Protein AF-A0A958B0Z2-F1 (afdb_monomer_lite)

pLDDT: mean 95.43, std 4.13, range [62.69, 98.44]

Secondary structure (DSSP, 8-state):
-HHHHHHHHHTTS--------HHHHHHH-HHHHHHHHTGGGS------HHHHHH-TT----S-HHHHHHHHHHHHHT-GGG----HHHHHHHHHHHHHHHHH--

Foldseek 3Di:
DPLQQLLCVLVVHGDPDDDDDLVLLCVLPVVVSVCCVPPVVDDDDDDCVVVCVVPVPDDPPDDSSNVSNVVVCVCVVDVVNVDDDPVVVVSVVVSRVVCVVPPD

Structure (mmCIF, N/CA/C/O backbone):
data_AF-A0A958B0Z2-F1
#
_entry.id   AF-A0A958B0Z2-F1
#
loop_
_atom_site.group_PDB
_atom_site.id
_atom_site.type_symbol
_atom_site.label_atom_id
_atom_site.label_alt_id
_atom_site.label_comp_id
_atom_site.label_asym_id
_atom_site.label_entity_id
_atom_site.label_seq_id
_atom_site.pdbx_PDB_ins_code
_atom_site.Cartn_x
_atom_site.Cartn_y
_atom_site.Cartn_z
_atom_site.occupancy
_atom_site.B_iso_or_equiv
_atom_site.auth_seq_id
_atom_site.auth_comp_id
_atom_site.auth_asym_id
_atom_site.auth_atom_id
_atom_site.pdbx_PDB_model_num
ATOM 1 N N . ASN A 1 1 ? 6.702 -9.320 5.049 1.00 88.88 1 ASN A N 1
ATOM 2 C CA . ASN A 1 1 ? 6.119 -8.023 4.633 1.00 88.88 1 ASN A CA 1
ATOM 3 C C . ASN A 1 1 ? 4.625 -8.042 4.980 1.00 88.88 1 ASN A C 1
ATOM 5 O O . ASN A 1 1 ? 3.790 -8.311 4.124 1.00 88.88 1 ASN A O 1
ATOM 9 N N . GLN A 1 2 ? 4.286 -7.826 6.262 1.00 95.44 2 GLN A N 1
ATOM 10 C CA . GLN A 1 2 ? 3.034 -8.332 6.860 1.00 95.44 2 GLN A CA 1
ATOM 11 C C . GLN A 1 2 ? 1.740 -7.783 6.249 1.00 95.44 2 GLN A C 1
ATOM 13 O O . GLN A 1 2 ? 0.756 -8.514 6.168 1.00 95.44 2 GLN A O 1
ATOM 18 N N . ILE A 1 3 ? 1.719 -6.515 5.825 1.00 96.31 3 ILE A N 1
ATOM 19 C CA . ILE A 1 3 ? 0.528 -5.907 5.209 1.00 96.31 3 ILE A CA 1
ATOM 20 C C . ILE A 1 3 ? 0.183 -6.635 3.904 1.00 96.31 3 ILE A C 1
ATOM 22 O O . ILE A 1 3 ? -0.953 -7.065 3.731 1.00 96.31 3 ILE A O 1
ATOM 26 N N . TYR A 1 4 ? 1.171 -6.842 3.030 1.00 97.19 4 TYR A N 1
ATOM 27 C CA . TYR A 1 4 ? 0.977 -7.530 1.752 1.00 97.19 4 TYR A CA 1
ATOM 28 C C . TYR A 1 4 ? 0.620 -9.006 1.945 1.00 97.19 4 TYR A C 1
ATOM 30 O O . TYR A 1 4 ? -0.319 -9.490 1.323 1.00 97.19 4 TYR A O 1
ATOM 38 N N . GLU A 1 5 ? 1.307 -9.701 2.856 1.00 98.00 5 GLU A N 1
ATOM 39 C CA . GLU A 1 5 ? 1.018 -11.106 3.189 1.00 98.00 5 GLU A CA 1
ATOM 40 C C . GLU A 1 5 ? -0.402 -11.280 3.747 1.00 98.00 5 GLU A C 1
ATOM 42 O O . GLU A 1 5 ? -1.104 -12.219 3.383 1.00 98.00 5 GLU A O 1
ATOM 47 N N . THR A 1 6 ? -0.860 -10.350 4.590 1.00 98.31 6 THR A N 1
ATOM 48 C CA . THR A 1 6 ? -2.221 -10.376 5.145 1.00 98.31 6 THR A CA 1
ATOM 49 C C . THR A 1 6 ? -3.278 -10.152 4.063 1.00 98.31 6 THR A C 1
ATOM 51 O O . THR A 1 6 ? -4.310 -10.822 4.070 1.00 98.31 6 THR A O 1
ATOM 54 N N . THR A 1 7 ? -3.033 -9.232 3.125 1.00 98.19 7 THR A N 1
ATOM 55 C CA . THR A 1 7 ? -3.934 -8.997 1.988 1.00 98.19 7 THR A CA 1
ATOM 56 C C . THR A 1 7 ? -3.969 -10.199 1.041 1.00 98.19 7 THR A C 1
ATOM 58 O O . THR A 1 7 ? -5.051 -10.620 0.642 1.00 98.19 7 THR A O 1
ATOM 61 N N . ALA A 1 8 ? -2.819 -10.804 0.730 1.00 97.94 8 ALA A N 1
ATOM 62 C CA . ALA A 1 8 ? -2.741 -12.009 -0.099 1.00 97.94 8 ALA A CA 1
ATOM 63 C C . ALA A 1 8 ? -3.474 -13.195 0.547 1.00 97.94 8 ALA A C 1
ATOM 65 O O . ALA A 1 8 ? -4.282 -13.855 -0.104 1.00 97.94 8 ALA A O 1
ATOM 66 N N . ALA A 1 9 ? -3.303 -13.390 1.85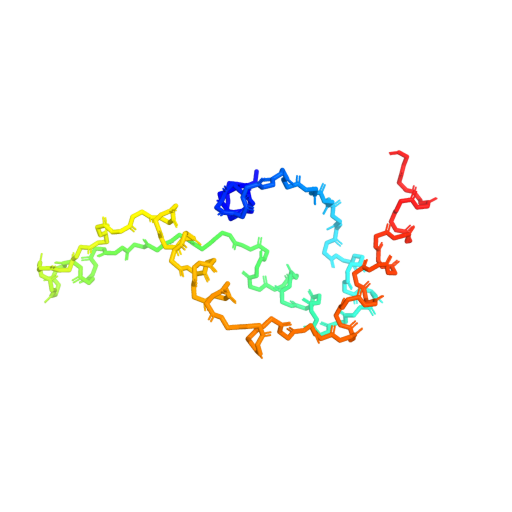8 1.00 97.94 9 ALA A N 1
ATOM 67 C CA . ALA A 1 9 ? -4.045 -14.400 2.605 1.00 97.94 9 ALA A CA 1
ATOM 68 C C . ALA A 1 9 ? -5.566 -14.166 2.559 1.00 97.94 9 ALA A C 1
ATOM 70 O O . ALA A 1 9 ? -6.327 -15.127 2.473 1.00 97.94 9 ALA A O 1
ATOM 71 N N . ALA A 1 10 ? -6.023 -12.907 2.582 1.00 98.19 10 ALA A N 1
ATOM 72 C CA . ALA A 1 10 ? -7.440 -12.576 2.418 1.00 98.19 10 ALA A CA 1
ATOM 73 C C . ALA A 1 10 ? -7.970 -12.897 1.007 1.00 98.19 10 ALA A C 1
ATOM 75 O O . ALA A 1 10 ? -9.139 -13.244 0.879 1.00 98.19 10 ALA A O 1
ATOM 76 N N . LEU A 1 11 ? -7.112 -12.829 -0.016 1.00 97.44 11 LEU A N 1
ATOM 77 C CA . LEU A 1 11 ? -7.386 -13.254 -1.396 1.00 97.44 11 LEU A CA 1
ATOM 78 C C . LEU A 1 11 ? -7.220 -14.773 -1.614 1.00 97.44 11 LEU A C 1
ATOM 80 O O . LEU A 1 11 ? -7.482 -15.264 -2.708 1.00 97.44 11 LEU A O 1
ATOM 84 N N . GLY A 1 12 ? -6.764 -15.529 -0.607 1.00 97.69 12 GLY A N 1
ATOM 85 C CA . GLY A 1 12 ? -6.508 -16.968 -0.727 1.00 97.69 12 GLY A CA 1
ATOM 86 C C . GLY A 1 12 ? -5.290 -17.328 -1.588 1.00 97.69 12 GLY A C 1
ATOM 87 O O . GLY A 1 12 ? -5.219 -18.445 -2.098 1.00 97.69 12 GLY A O 1
ATOM 88 N N . VAL A 1 13 ? -4.341 -16.403 -1.752 1.00 98.06 13 VAL A N 1
ATOM 89 C CA . VAL A 1 13 ? -3.116 -16.579 -2.551 1.00 98.06 13 VAL A CA 1
ATOM 90 C C . VAL A 1 13 ? -1.864 -16.325 -1.710 1.00 98.06 13 VAL A C 1
ATOM 92 O O . VAL A 1 13 ? -1.918 -15.679 -0.662 1.00 98.06 13 VAL A O 1
ATOM 95 N N . GLU A 1 14 ? -0.715 -16.810 -2.176 1.00 97.25 14 GLU A N 1
ATOM 96 C CA . GLU A 1 14 ? 0.584 -16.415 -1.626 1.00 97.25 14 GLU A CA 1
ATOM 97 C C . GLU A 1 14 ? 1.071 -15.121 -2.290 1.00 97.25 14 GLU A C 1
ATOM 99 O O . GLU A 1 14 ? 0.867 -14.904 -3.485 1.00 97.25 14 GLU A O 1
ATOM 104 N N . ALA A 1 15 ? 1.700 -14.238 -1.512 1.00 97.06 15 ALA A N 1
ATOM 105 C CA . ALA A 1 15 ? 2.237 -12.986 -2.034 1.00 97.06 15 ALA A CA 1
ATOM 106 C C . ALA A 1 15 ? 3.558 -13.230 -2.784 1.00 97.06 15 ALA A C 1
ATOM 108 O O . ALA A 1 15 ? 4.547 -13.618 -2.162 1.00 97.06 15 ALA A O 1
ATOM 109 N N . ASP A 1 16 ? 3.602 -12.927 -4.084 1.00 95.50 16 ASP A N 1
ATOM 110 C CA . ASP A 1 16 ? 4.858 -12.814 -4.839 1.00 95.50 16 ASP A CA 1
ATOM 111 C C . ASP A 1 16 ? 5.457 -11.416 -4.618 1.00 95.50 16 ASP A C 1
ATOM 113 O O . ASP A 1 16 ? 4.985 -10.416 -5.164 1.00 95.50 16 ASP A O 1
ATOM 117 N N . LEU A 1 17 ? 6.454 -11.327 -3.735 1.00 95.56 17 LEU A N 1
ATOM 118 C CA . LEU A 1 17 ? 7.067 -10.064 -3.332 1.00 95.56 17 LEU A CA 1
ATOM 119 C C . LEU A 1 17 ? 8.391 -9.841 -4.063 1.00 95.56 17 LEU A C 1
ATOM 121 O O . LEU A 1 17 ? 9.360 -10.569 -3.853 1.00 95.56 17 LEU A O 1
ATOM 125 N N . VAL A 1 18 ? 8.465 -8.759 -4.839 1.00 95.38 18 VAL A N 1
ATOM 126 C CA . VAL A 1 18 ? 9.706 -8.292 -5.468 1.00 95.38 18 VAL A CA 1
ATOM 127 C C . VAL A 1 18 ? 10.178 -7.020 -4.766 1.00 95.38 18 VAL A C 1
ATOM 129 O O . VAL A 1 18 ? 9.474 -6.012 -4.735 1.00 95.38 18 VAL A O 1
ATOM 132 N N . HIS A 1 19 ? 11.378 -7.059 -4.190 1.00 94.94 19 HIS A N 1
ATOM 133 C CA . HIS A 1 19 ? 11.971 -5.924 -3.482 1.00 94.94 19 HIS A CA 1
ATOM 134 C C . HIS A 1 19 ? 12.896 -5.141 -4.417 1.00 94.94 19 HIS A C 1
ATOM 136 O O . HIS A 1 19 ? 13.967 -5.625 -4.766 1.00 94.94 19 HIS A O 1
ATOM 142 N N . ILE A 1 20 ? 12.489 -3.932 -4.812 1.00 95.75 20 ILE A N 1
ATOM 143 C CA . ILE A 1 20 ? 13.221 -3.088 -5.768 1.00 95.75 20 ILE A CA 1
ATOM 144 C C . ILE A 1 20 ? 13.611 -1.763 -5.092 1.00 95.75 20 ILE A C 1
ATOM 146 O O . ILE A 1 20 ? 12.759 -1.171 -4.425 1.00 95.75 20 ILE A O 1
ATOM 150 N N . PRO A 1 21 ? 14.859 -1.271 -5.250 1.00 95.50 21 PRO A N 1
ATOM 151 C CA . PRO A 1 21 ? 15.268 0.026 -4.711 1.00 95.50 21 PRO A CA 1
ATOM 152 C C . PRO A 1 21 ? 14.391 1.178 -5.216 1.00 95.50 21 PRO A C 1
ATOM 154 O O . PRO A 1 21 ? 14.111 1.278 -6.414 1.00 95.50 21 PRO A O 1
ATOM 157 N N . SER A 1 22 ? 13.999 2.079 -4.314 1.00 96.19 22 SER A N 1
ATOM 158 C CA . SER A 1 22 ? 13.149 3.232 -4.633 1.00 96.19 22 SER A CA 1
ATOM 159 C C . SER A 1 22 ? 13.777 4.152 -5.683 1.00 96.19 22 SER A C 1
ATOM 161 O O . SER A 1 22 ? 13.065 4.682 -6.530 1.00 96.19 22 SER A O 1
ATOM 163 N N . GLU A 1 23 ? 15.104 4.304 -5.686 1.00 96.44 23 GLU A N 1
ATOM 164 C CA . GLU A 1 23 ? 15.839 5.083 -6.687 1.00 96.44 23 GLU A CA 1
ATOM 165 C C . GLU A 1 23 ? 15.677 4.498 -8.092 1.00 96.44 23 GLU A C 1
ATOM 167 O O . GLU A 1 23 ? 15.557 5.249 -9.061 1.00 96.44 23 GLU A O 1
ATOM 172 N N . LEU A 1 24 ? 15.632 3.164 -8.208 1.00 96.25 24 LEU A N 1
ATOM 173 C CA . LEU A 1 24 ? 15.397 2.501 -9.487 1.00 96.25 24 LEU A CA 1
ATOM 174 C C . LEU A 1 24 ? 13.957 2.730 -9.946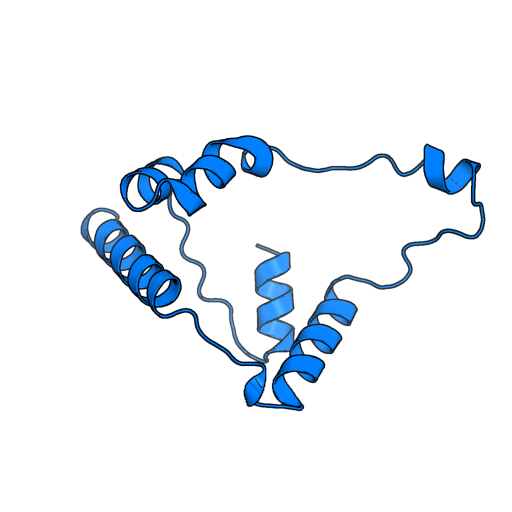 1.00 96.25 24 LEU A C 1
ATOM 176 O O . LEU A 1 24 ? 13.749 3.108 -11.093 1.00 96.25 24 LEU A O 1
ATOM 180 N N . ILE A 1 25 ? 12.973 2.578 -9.055 1.00 96.75 25 ILE A N 1
ATOM 181 C CA . ILE A 1 25 ? 11.565 2.864 -9.379 1.00 96.75 25 ILE A CA 1
ATOM 182 C C . ILE A 1 25 ? 11.415 4.322 -9.844 1.00 96.75 25 ILE A C 1
ATOM 184 O O . ILE A 1 25 ? 10.811 4.577 -10.883 1.00 96.75 25 ILE A O 1
ATOM 188 N N . ASN A 1 26 ? 12.043 5.269 -9.143 1.00 97.06 26 ASN A N 1
ATOM 189 C CA . ASN A 1 26 ? 12.024 6.690 -9.488 1.00 97.06 26 ASN A CA 1
ATOM 190 C C . ASN A 1 26 ? 12.684 7.010 -10.835 1.00 97.06 26 ASN A C 1
ATOM 192 O O . ASN A 1 26 ? 12.237 7.914 -11.535 1.00 97.06 26 ASN A O 1
ATOM 196 N N . ALA A 1 27 ? 13.726 6.271 -11.223 1.00 96.69 27 ALA A N 1
ATOM 197 C CA . ALA A 1 27 ? 14.348 6.430 -12.535 1.00 96.69 27 ALA A CA 1
ATOM 198 C C . ALA A 1 27 ? 13.416 6.010 -13.690 1.00 96.69 27 ALA A C 1
ATOM 200 O O . ALA A 1 27 ? 13.543 6.538 -14.794 1.00 96.69 27 ALA A O 1
ATOM 201 N N . PHE A 1 28 ? 12.487 5.077 -13.447 1.00 96.88 28 PHE A N 1
ATOM 202 C CA . PHE A 1 28 ? 11.478 4.660 -14.426 1.00 96.88 28 PHE A CA 1
ATOM 203 C C . PHE A 1 28 ? 10.240 5.554 -14.418 1.00 96.88 28 PHE A C 1
ATOM 205 O O . PHE A 1 28 ? 9.674 5.814 -15.481 1.00 96.88 28 PHE A O 1
ATOM 212 N N . ASP A 1 29 ? 9.812 5.985 -13.235 1.00 96.75 29 ASP A N 1
ATOM 213 C CA . ASP A 1 29 ? 8.631 6.815 -13.058 1.00 96.75 29 ASP A CA 1
ATOM 214 C C . ASP A 1 29 ? 8.752 7.707 -11.807 1.00 96.75 29 ASP A C 1
ATOM 216 O O . ASP A 1 29 ? 8.533 7.249 -10.678 1.00 96.75 29 ASP A O 1
ATOM 220 N N . PRO A 1 30 ? 9.071 9.000 -11.992 1.00 95.31 30 PRO A N 1
ATOM 221 C CA . PRO A 1 30 ? 9.153 9.949 -10.887 1.00 95.31 30 PRO A CA 1
ATOM 222 C C . PRO A 1 30 ? 7.825 10.140 -10.148 1.00 95.31 30 PRO A C 1
ATOM 224 O O . PRO A 1 30 ? 7.830 10.352 -8.940 1.00 95.31 30 PRO A O 1
ATOM 227 N N . LEU A 1 31 ? 6.680 10.009 -10.834 1.00 91.56 31 LEU A N 1
ATOM 228 C CA . LEU A 1 31 ? 5.362 10.207 -10.223 1.00 91.56 31 LEU A CA 1
ATOM 229 C C . LEU A 1 31 ? 5.133 9.267 -9.027 1.00 91.56 31 LEU A C 1
ATOM 231 O O . LEU A 1 31 ? 4.660 9.706 -7.979 1.00 91.56 31 LEU A O 1
ATOM 235 N N . HIS A 1 32 ? 5.484 7.987 -9.161 1.00 91.00 32 HIS A N 1
ATOM 236 C CA . HIS A 1 32 ? 5.420 7.022 -8.064 1.00 91.00 32 HIS A CA 1
ATOM 237 C C . HIS A 1 32 ? 6.692 7.047 -7.201 1.00 91.00 32 HIS A C 1
ATOM 239 O O . HIS A 1 32 ? 6.613 6.897 -5.979 1.00 91.00 32 HIS A O 1
ATOM 245 N N . GLY A 1 33 ? 7.864 7.247 -7.811 1.00 94.50 33 GLY A N 1
ATOM 246 C CA . GLY A 1 33 ? 9.159 7.180 -7.134 1.00 94.50 33 GLY A CA 1
ATOM 247 C C . GLY A 1 33 ? 9.443 8.313 -6.149 1.00 94.50 33 GLY A C 1
ATOM 248 O O . GLY A 1 33 ? 10.005 8.055 -5.084 1.00 94.50 33 GLY A O 1
ATOM 249 N N . GLU A 1 34 ? 9.007 9.542 -6.433 1.00 95.06 34 GLU A N 1
ATOM 250 C CA . GLU A 1 34 ? 9.258 10.697 -5.562 1.00 95.06 34 GLU A CA 1
ATOM 251 C C . GLU A 1 34 ? 8.641 10.494 -4.174 1.00 95.06 34 GLU A C 1
ATOM 253 O O . GLU A 1 34 ? 9.264 10.801 -3.159 1.00 95.06 34 GLU A O 1
ATOM 258 N N . GLY A 1 35 ? 7.450 9.891 -4.104 1.00 93.75 35 GLY A N 1
ATOM 259 C CA . GLY A 1 35 ? 6.823 9.532 -2.832 1.00 93.75 35 GLY A CA 1
ATOM 260 C C . GLY A 1 35 ? 7.565 8.418 -2.084 1.00 93.75 35 GLY A C 1
ATOM 261 O O . GLY A 1 35 ? 7.594 8.420 -0.856 1.00 93.75 35 GLY A O 1
ATOM 262 N N . LEU A 1 36 ? 8.176 7.470 -2.802 1.00 95.38 36 LEU A N 1
ATOM 263 C CA . LEU A 1 36 ? 8.972 6.390 -2.204 1.00 95.38 36 LEU A CA 1
ATOM 264 C C . LEU A 1 36 ? 10.296 6.896 -1.625 1.00 95.38 36 LEU A C 1
ATOM 266 O O . LEU A 1 36 ? 10.744 6.396 -0.594 1.00 95.38 36 LEU A O 1
ATOM 270 N N . LEU A 1 37 ? 10.902 7.892 -2.272 1.00 96.25 37 LEU A N 1
ATOM 271 C CA . LEU A 1 37 ? 12.101 8.578 -1.786 1.00 96.25 37 LEU A CA 1
ATOM 272 C C . LEU A 1 37 ? 11.781 9.629 -0.714 1.00 96.25 37 LEU A C 1
ATOM 274 O O . LEU A 1 37 ? 12.630 9.945 0.114 1.00 96.25 37 LEU A O 1
ATOM 278 N N . GLY A 1 38 ? 10.562 10.166 -0.730 1.00 93.44 38 GLY A N 1
ATOM 279 C CA . GLY A 1 38 ? 10.069 11.163 0.207 1.00 93.44 38 GLY A CA 1
ATOM 280 C C . GLY A 1 38 ? 9.426 10.550 1.447 1.00 93.44 38 GLY A C 1
ATOM 281 O O . GLY A 1 38 ? 10.075 9.880 2.248 1.00 93.44 38 GLY A O 1
ATOM 282 N N . ASP A 1 39 ? 8.132 10.813 1.627 1.00 90.75 39 ASP A N 1
ATOM 283 C CA . ASP A 1 39 ? 7.384 10.506 2.850 1.00 90.75 39 ASP A CA 1
ATOM 284 C C . ASP A 1 39 ? 7.372 9.013 3.220 1.00 90.75 39 ASP A C 1
ATOM 286 O O . ASP A 1 39 ? 7.343 8.680 4.404 1.00 90.75 39 ASP A O 1
ATOM 290 N N . LYS A 1 40 ? 7.452 8.112 2.232 1.00 93.00 40 LYS A N 1
ATOM 291 C CA . LYS A 1 40 ? 7.427 6.651 2.447 1.00 93.00 40 LYS A CA 1
ATOM 292 C C . LYS A 1 40 ? 8.797 6.044 2.748 1.00 93.00 40 LYS A C 1
ATOM 294 O O . LYS A 1 40 ? 8.867 4.853 3.040 1.00 93.00 40 LYS A O 1
ATOM 299 N N . SER A 1 41 ? 9.868 6.839 2.725 1.00 93.69 41 SER A N 1
ATOM 300 C CA . SER A 1 41 ? 11.198 6.397 3.172 1.00 93.69 41 SER A CA 1
ATOM 301 C C . SER A 1 41 ? 11.291 6.266 4.700 1.00 93.69 41 SER A C 1
ATOM 303 O O . SER A 1 41 ? 12.214 5.639 5.226 1.00 93.69 41 SER A O 1
ATOM 305 N N . HIS A 1 42 ? 10.319 6.827 5.427 1.00 91.19 42 HIS A N 1
ATOM 306 C CA . HIS A 1 42 ? 10.276 6.840 6.882 1.00 91.19 42 HIS A CA 1
ATOM 307 C C . HIS A 1 42 ? 9.077 6.063 7.433 1.00 91.19 42 HIS A C 1
ATOM 309 O O . HIS A 1 42 ? 7.972 6.089 6.892 1.00 91.19 42 HIS A O 1
ATOM 315 N N . SER A 1 43 ? 9.282 5.400 8.572 1.00 90.38 43 SER A N 1
ATOM 316 C CA . SER A 1 43 ? 8.202 4.727 9.295 1.00 90.38 43 SER A CA 1
ATOM 317 C C . SER A 1 43 ? 7.207 5.732 9.875 1.00 90.38 43 SER A C 1
ATOM 319 O O . SER A 1 43 ? 7.584 6.669 10.577 1.00 90.38 43 SER A O 1
ATOM 321 N N . MET A 1 44 ? 5.920 5.467 9.665 1.00 89.69 44 MET A N 1
ATOM 322 C CA . MET A 1 44 ? 4.814 6.260 10.202 1.00 89.69 44 MET A CA 1
ATOM 323 C C . MET A 1 44 ? 4.238 5.585 11.451 1.00 89.69 44 MET A C 1
ATOM 325 O O . MET A 1 44 ? 3.348 4.740 11.365 1.00 89.69 44 MET A O 1
ATOM 329 N N . ILE A 1 45 ? 4.762 5.943 12.626 1.00 92.62 45 ILE A N 1
ATOM 330 C CA . ILE A 1 45 ? 4.265 5.464 13.924 1.00 92.62 45 ILE A CA 1
ATOM 331 C C . ILE A 1 45 ? 3.637 6.644 14.664 1.00 92.62 45 ILE A C 1
ATOM 333 O O . ILE A 1 45 ? 4.318 7.613 14.996 1.00 92.62 45 ILE A O 1
ATOM 337 N N . PHE A 1 46 ? 2.334 6.561 14.931 1.00 91.56 46 PHE A N 1
ATOM 338 C CA . PHE A 1 46 ? 1.572 7.653 15.535 1.00 91.56 46 PHE A CA 1
ATOM 339 C C . PHE A 1 46 ? 1.342 7.440 17.034 1.00 91.56 46 PHE A C 1
ATOM 341 O O . PHE A 1 46 ? 0.833 6.398 17.457 1.00 91.56 46 PHE A O 1
ATOM 348 N N . ASP A 1 47 ? 1.646 8.465 17.835 1.00 93.69 47 ASP A N 1
ATOM 349 C CA . ASP A 1 47 ? 1.187 8.535 19.222 1.00 93.69 47 ASP A CA 1
ATOM 350 C C . ASP A 1 47 ? -0.294 8.941 19.273 1.00 93.69 47 ASP A C 1
ATOM 352 O O . ASP A 1 47 ? -0.677 10.086 19.023 1.00 93.69 47 ASP A O 1
ATOM 356 N N . ASN A 1 48 ? -1.134 7.987 19.667 1.00 94.69 48 ASN A N 1
ATOM 357 C CA . ASN A 1 48 ? -2.573 8.184 19.799 1.00 94.69 48 ASN A CA 1
ATOM 358 C C . ASN A 1 48 ? -2.995 8.708 21.190 1.00 94.69 48 ASN A C 1
ATOM 360 O O . ASN A 1 48 ? -4.191 8.764 21.483 1.00 94.69 48 ASN A O 1
ATOM 364 N N . SER A 1 49 ? -2.060 9.109 22.063 1.00 95.25 49 SER A N 1
ATOM 365 C CA . SER A 1 49 ? -2.348 9.612 23.418 1.00 95.25 49 SER A CA 1
ATOM 366 C C . SER A 1 49 ? -3.269 10.838 23.417 1.00 95.25 49 SER A C 1
ATOM 368 O O . SER A 1 49 ? -4.183 10.937 24.241 1.00 95.25 49 SER A O 1
ATOM 370 N N . LYS A 1 50 ? -3.082 11.764 22.465 1.00 96.56 50 LYS A N 1
ATOM 371 C CA . LYS A 1 50 ? -3.891 12.986 22.347 1.00 96.56 50 LYS A CA 1
ATOM 372 C C . LYS A 1 50 ? -5.354 12.672 22.044 1.00 96.56 50 LYS A C 1
ATOM 374 O O . LYS A 1 50 ? -6.226 13.177 22.749 1.00 96.56 50 LYS A O 1
ATOM 379 N N . ILE A 1 51 ? -5.625 11.842 21.032 1.00 96.62 51 ILE A N 1
ATOM 380 C CA . ILE A 1 51 ? -7.003 11.495 20.662 1.00 96.62 51 ILE A CA 1
ATOM 381 C C . ILE A 1 51 ? -7.672 10.662 21.755 1.00 96.62 51 ILE A C 1
ATOM 383 O O . ILE A 1 51 ? -8.801 10.958 22.122 1.00 96.62 51 ILE A O 1
ATOM 387 N N . LYS A 1 52 ? -6.953 9.715 22.370 1.00 95.31 52 LYS A N 1
ATOM 388 C CA . LYS A 1 52 ? -7.482 8.912 23.482 1.00 95.31 52 LYS A CA 1
ATOM 389 C C . LYS A 1 52 ? -7.840 9.753 24.711 1.00 95.31 52 LYS A C 1
ATOM 391 O O . LYS A 1 52 ? -8.802 9.439 25.400 1.00 95.31 52 LYS A O 1
ATOM 396 N N . ARG A 1 53 ? -7.102 10.838 24.985 1.00 96.56 53 ARG A N 1
ATOM 397 C CA . ARG A 1 53 ? -7.433 11.775 26.074 1.00 96.56 53 ARG A CA 1
ATOM 398 C C . ARG A 1 53 ? -8.667 12.619 25.760 1.00 96.56 53 ARG A C 1
ATOM 400 O O . ARG A 1 53 ? -9.478 12.855 26.646 1.00 96.56 53 ARG A O 1
ATOM 407 N N . LEU A 1 54 ? -8.780 13.107 24.526 1.00 98.00 54 LEU A N 1
ATOM 408 C CA . LEU A 1 54 ? -9.883 13.980 24.109 1.00 98.00 54 LEU A CA 1
ATOM 409 C C . LEU A 1 54 ? -11.181 13.207 23.840 1.00 98.00 54 LEU A C 1
ATOM 411 O O . LEU A 1 54 ? -12.263 13.752 24.025 1.00 98.00 54 LEU A O 1
ATOM 415 N N . ALA A 1 55 ? -11.073 11.945 23.428 1.00 97.50 55 ALA A N 1
ATOM 416 C CA . ALA A 1 55 ? -12.183 11.049 23.148 1.00 97.50 55 ALA A CA 1
ATOM 417 C C . ALA A 1 55 ? -11.919 9.674 23.793 1.00 97.50 55 ALA A C 1
ATOM 419 O O . ALA A 1 55 ? -11.432 8.767 23.119 1.00 97.50 55 ALA A O 1
ATOM 420 N N . PRO A 1 56 ? -12.253 9.479 25.085 1.00 92.88 56 PRO A N 1
ATOM 421 C CA . PRO A 1 56 ? -11.968 8.230 25.804 1.00 92.88 56 PRO A CA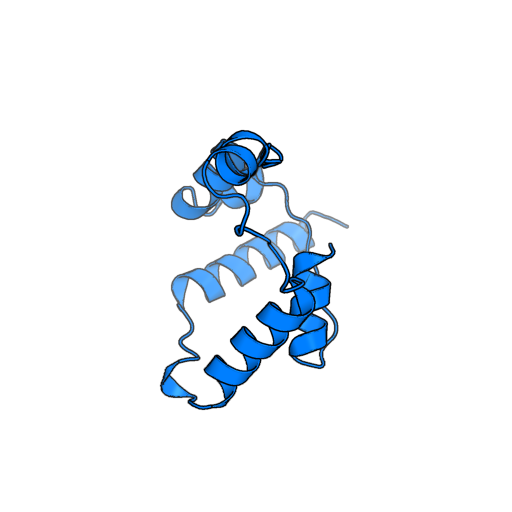 1
ATOM 422 C C . PRO A 1 56 ? -12.622 6.976 25.208 1.00 92.88 56 PRO A C 1
ATOM 424 O O . PRO A 1 56 ? -12.134 5.871 25.417 1.00 92.88 56 PRO A O 1
ATOM 427 N N . GLY A 1 57 ? -13.713 7.138 24.452 1.00 95.38 57 GLY A N 1
ATOM 428 C CA . GLY A 1 57 ? -14.360 6.045 23.720 1.00 95.38 57 GLY A CA 1
ATOM 429 C C . GLY A 1 57 ? -13.660 5.654 22.412 1.00 95.38 57 GLY A C 1
ATOM 430 O O . GLY A 1 57 ? -14.054 4.674 21.788 1.00 95.38 57 GLY A O 1
ATOM 431 N N . PHE A 1 58 ? -12.643 6.401 21.969 1.00 94.69 58 PHE A N 1
ATOM 432 C CA . PHE A 1 58 ? -11.905 6.084 20.750 1.00 94.69 58 PHE A CA 1
ATOM 433 C C . PHE A 1 58 ? -10.992 4.869 20.962 1.00 94.69 58 PHE A C 1
ATOM 435 O O . PHE A 1 58 ? -10.019 4.923 21.721 1.00 94.69 58 PHE A O 1
ATOM 442 N N . ALA A 1 59 ? -11.273 3.785 20.238 1.00 93.00 59 ALA A N 1
ATOM 443 C CA . ALA A 1 59 ? -10.479 2.564 20.254 1.00 93.00 59 ALA A CA 1
ATOM 444 C C . ALA A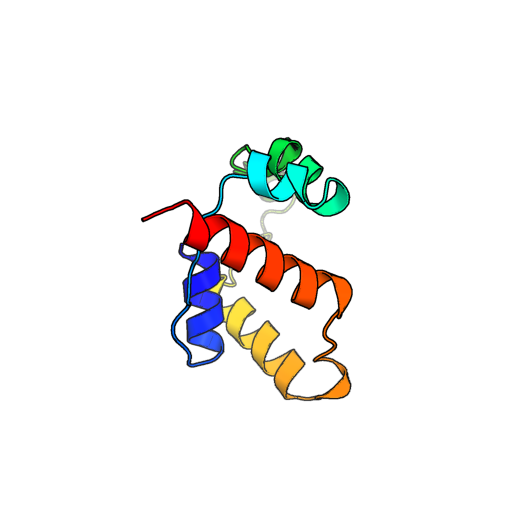 1 59 ? -10.352 1.964 18.846 1.00 93.00 59 ALA A C 1
ATOM 446 O O . ALA A 1 59 ? -11.338 1.823 18.126 1.00 93.00 59 ALA A O 1
ATOM 447 N N . CYS A 1 60 ? -9.135 1.563 18.470 1.00 92.75 60 CYS A N 1
ATOM 448 C CA . CYS A 1 60 ? -8.872 0.830 17.231 1.00 92.75 60 CYS A CA 1
ATOM 449 C C . CYS A 1 60 ? -9.097 -0.668 17.482 1.00 92.75 60 CYS A C 1
ATOM 451 O O . CYS A 1 60 ? -8.158 -1.390 17.810 1.00 92.75 60 CYS A O 1
ATOM 453 N N . THR A 1 61 ? -10.349 -1.118 17.413 1.00 94.94 61 THR A N 1
ATOM 454 C CA . THR A 1 61 ? -10.739 -2.498 17.761 1.00 94.94 61 THR A CA 1
ATOM 455 C C . THR A 1 61 ? -10.717 -3.467 16.586 1.00 94.94 61 THR A C 1
ATOM 457 O O . THR A 1 61 ? -10.784 -4.671 16.808 1.00 94.94 61 THR A O 1
ATOM 460 N N . ILE A 1 62 ? -10.618 -2.964 15.354 1.00 95.81 62 ILE A N 1
ATOM 461 C CA . ILE A 1 62 ? -10.602 -3.777 14.136 1.00 95.81 62 ILE A CA 1
ATOM 462 C C . ILE 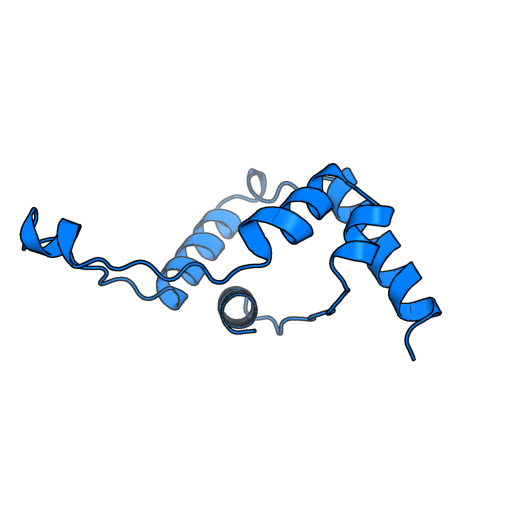A 1 62 ? -9.141 -4.059 13.753 1.00 95.81 62 ILE A C 1
ATOM 464 O O . ILE A 1 62 ? -8.422 -3.124 13.390 1.00 95.81 62 ILE A O 1
ATOM 468 N N . PRO A 1 63 ? -8.670 -5.318 13.818 1.00 96.69 63 PRO A N 1
ATOM 469 C CA . PRO A 1 63 ? -7.348 -5.679 13.319 1.00 96.69 63 PRO A CA 1
ATOM 470 C C . PRO A 1 63 ? -7.275 -5.512 11.800 1.00 96.69 63 PRO A C 1
ATOM 472 O O . PRO A 1 63 ? -8.246 -5.795 11.096 1.00 96.69 63 PRO A O 1
ATOM 475 N N . PHE A 1 64 ? -6.100 -5.165 11.270 1.00 97.44 64 PHE A N 1
ATOM 476 C CA . PHE A 1 64 ? -5.918 -5.003 9.822 1.00 97.44 64 PHE A CA 1
ATOM 477 C C . PHE A 1 64 ? -6.334 -6.249 9.022 1.00 97.44 64 PHE A C 1
ATOM 479 O O . PHE A 1 64 ? -6.973 -6.119 7.987 1.00 97.44 64 PHE A O 1
ATOM 486 N N . ALA A 1 65 ? -6.081 -7.457 9.538 1.00 98.06 65 ALA A N 1
ATOM 487 C CA . ALA A 1 65 ? -6.489 -8.703 8.885 1.00 98.06 65 ALA A CA 1
ATOM 488 C C . ALA A 1 65 ? -8.005 -8.838 8.673 1.00 98.06 65 ALA A C 1
ATOM 490 O O . ALA A 1 65 ? -8.435 -9.560 7.779 1.00 98.06 65 ALA A O 1
ATOM 491 N N . TRP A 1 66 ? -8.824 -8.180 9.496 1.00 98.31 66 TRP A N 1
ATOM 492 C CA . TRP A 1 66 ? -10.274 -8.165 9.314 1.00 98.31 66 TRP A CA 1
ATOM 493 C C . TRP A 1 66 ? -10.654 -7.169 8.224 1.00 98.31 66 TRP A C 1
ATOM 495 O O . TRP A 1 66 ? -11.356 -7.546 7.292 1.00 98.31 66 TRP A O 1
ATOM 505 N N . GLY A 1 67 ? -10.090 -5.959 8.278 1.00 98.06 67 GLY A N 1
ATOM 506 C CA . GLY A 1 67 ? -10.266 -4.959 7.224 1.00 98.06 67 GLY A CA 1
ATOM 507 C C . GLY A 1 67 ? -9.800 -5.455 5.851 1.00 98.06 67 GLY A C 1
ATOM 508 O O . GLY A 1 67 ? -10.484 -5.232 4.863 1.00 98.06 67 GLY A O 1
ATOM 509 N N . ALA A 1 68 ? -8.699 -6.208 5.776 1.00 98.38 68 ALA A N 1
ATOM 510 C CA . ALA A 1 68 ? -8.228 -6.820 4.533 1.00 98.38 68 ALA A CA 1
ATOM 511 C C . ALA A 1 68 ? -9.285 -7.747 3.908 1.00 98.38 68 ALA A C 1
ATOM 513 O O . ALA A 1 68 ? -9.531 -7.671 2.707 1.00 98.38 68 ALA A O 1
ATOM 514 N N . ARG A 1 69 ? -9.972 -8.566 4.719 1.00 98.44 69 ARG A N 1
ATOM 515 C CA . ARG A 1 69 ? -11.077 -9.413 4.237 1.00 98.44 69 ARG A CA 1
ATOM 516 C C . ARG A 1 69 ? -12.279 -8.597 3.776 1.00 98.44 69 ARG A C 1
ATOM 518 O O . ARG A 1 69 ? -12.896 -8.956 2.781 1.00 98.44 69 ARG A O 1
ATOM 525 N N . GLU A 1 70 ? -12.603 -7.507 4.467 1.00 98.25 70 GLU A N 1
ATOM 526 C CA . GLU A 1 70 ? -13.688 -6.606 4.055 1.00 98.25 70 GLU A CA 1
ATOM 527 C C . GLU A 1 70 ? -13.379 -5.909 2.722 1.00 98.25 70 GLU A C 1
ATOM 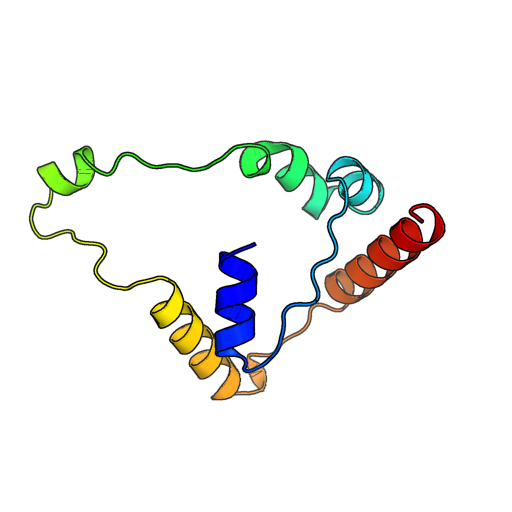529 O O . GLU A 1 70 ? -14.256 -5.823 1.863 1.00 98.25 70 GLU A O 1
ATOM 534 N N . ILE A 1 71 ? -12.130 -5.470 2.516 1.00 97.88 71 ILE A N 1
ATOM 535 C CA . ILE A 1 71 ? -11.663 -4.881 1.251 1.00 97.88 71 ILE A CA 1
ATOM 536 C C . ILE A 1 71 ? -11.820 -5.887 0.106 1.00 97.88 71 ILE A C 1
ATOM 538 O O . ILE A 1 71 ? -12.406 -5.552 -0.924 1.00 97.88 71 ILE A O 1
ATOM 542 N N . VAL A 1 72 ? -11.336 -7.120 0.293 1.00 98.12 72 VAL A N 1
ATOM 543 C CA . VAL A 1 72 ? -11.449 -8.188 -0.714 1.00 98.12 72 VAL A CA 1
ATOM 544 C C . VAL A 1 72 ? -12.914 -8.481 -1.029 1.00 98.12 72 VAL A C 1
ATOM 546 O O . VAL A 1 72 ? -13.315 -8.379 -2.187 1.00 98.12 72 VAL A O 1
ATOM 549 N N . ALA A 1 73 ? -13.740 -8.725 -0.007 1.00 98.25 73 ALA A N 1
ATOM 550 C CA . ALA A 1 73 ? -15.163 -9.005 -0.189 1.00 98.25 73 ALA A CA 1
ATOM 551 C C . ALA A 1 73 ? -15.892 -7.874 -0.940 1.00 98.25 73 ALA A C 1
ATOM 553 O O . ALA A 1 73 ? -16.764 -8.133 -1.769 1.00 98.25 73 ALA A O 1
ATOM 554 N N . TRP A 1 74 ? -15.524 -6.612 -0.693 1.00 98.38 74 TRP A N 1
ATOM 555 C CA . TRP A 1 74 ? -16.101 -5.467 -1.399 1.00 98.38 74 TRP A CA 1
ATOM 556 C C . TRP A 1 74 ? -15.749 -5.436 -2.895 1.00 98.38 74 TRP A C 1
ATOM 558 O O . TRP A 1 74 ? -16.605 -5.059 -3.703 1.00 98.38 74 TRP A O 1
ATOM 568 N N . HIS A 1 75 ? -14.527 -5.828 -3.271 1.00 97.81 75 HIS A N 1
ATOM 569 C CA . HIS A 1 75 ? -14.101 -5.934 -4.672 1.00 97.81 75 HIS A CA 1
ATOM 570 C C . HIS A 1 75 ? -14.661 -7.179 -5.372 1.00 97.81 75 HIS A C 1
ATOM 572 O O . HIS A 1 75 ? -14.985 -7.118 -6.556 1.00 97.81 75 HIS A O 1
ATOM 578 N N . GLU A 1 76 ? -14.792 -8.306 -4.674 1.00 97.19 76 GLU A N 1
ATOM 579 C CA . GLU A 1 76 ? -15.355 -9.546 -5.230 1.00 97.19 76 GLU A CA 1
ATOM 580 C C . GLU A 1 76 ? -16.867 -9.464 -5.451 1.00 97.19 76 GLU A C 1
ATOM 582 O O . GLU A 1 76 ? -17.400 -10.109 -6.351 1.00 97.19 76 GLU A O 1
ATOM 587 N N . ALA A 1 77 ? -17.562 -8.629 -4.676 1.00 98.38 77 ALA A N 1
ATOM 588 C CA . ALA A 1 77 ? -18.999 -8.429 -4.820 1.00 98.38 77 ALA A CA 1
ATOM 589 C C . ALA A 1 77 ? -19.410 -7.790 -6.162 1.00 98.38 77 ALA A C 1
ATOM 591 O O . ALA A 1 77 ? -20.585 -7.849 -6.523 1.00 98.38 77 ALA A O 1
ATOM 592 N N . ASP A 1 78 ? -18.488 -7.138 -6.879 1.00 98.19 78 ASP A N 1
ATOM 593 C CA . ASP A 1 78 ? -18.784 -6.421 -8.121 1.00 98.19 78 ASP A CA 1
ATOM 594 C C . ASP A 1 78 ? -17.519 -6.232 -8.970 1.00 98.19 78 ASP A C 1
ATOM 596 O O . ASP A 1 78 ? -16.657 -5.396 -8.681 1.00 98.19 78 ASP A O 1
ATOM 600 N N . SER A 1 79 ? -17.445 -6.973 -10.077 1.00 96.75 79 SER A N 1
ATOM 601 C CA . SER A 1 79 ? -16.306 -6.960 -10.999 1.00 96.75 79 SER A CA 1
ATOM 602 C C . SER A 1 79 ? -16.042 -5.587 -11.623 1.00 96.75 79 SER A C 1
ATOM 604 O O . SER A 1 79 ? -14.923 -5.317 -12.049 1.00 96.75 79 SER A O 1
ATOM 606 N N . SER A 1 80 ? -17.023 -4.676 -11.654 1.00 97.69 80 SER A N 1
ATOM 607 C CA . SER A 1 80 ? -16.807 -3.315 -12.164 1.00 97.69 80 SER A CA 1
ATOM 608 C C . SER A 1 80 ? -15.861 -2.480 -11.289 1.00 97.69 80 SER A C 1
ATOM 610 O O . SER A 1 80 ? -15.363 -1.445 -11.738 1.00 97.69 80 SER A O 1
ATOM 612 N N . ARG A 1 81 ? -15.586 -2.931 -10.055 1.00 97.25 81 ARG A N 1
ATOM 613 C CA . ARG A 1 81 ? -14.644 -2.318 -9.102 1.00 97.25 81 ARG A CA 1
ATOM 614 C C . ARG A 1 81 ? -13.221 -2.831 -9.268 1.00 97.25 81 ARG A C 1
ATOM 616 O O . ARG A 1 81 ? -12.295 -2.242 -8.719 1.00 97.25 81 ARG A O 1
ATOM 623 N N . GLN A 1 82 ? -13.033 -3.914 -10.012 1.00 96.00 82 GLN A N 1
ATOM 624 C CA . GLN A 1 82 ? -11.731 -4.519 -10.286 1.00 96.00 82 GLN A CA 1
ATOM 625 C C . GLN A 1 82 ? -11.090 -3.837 -11.501 1.00 96.00 82 GLN A C 1
ATOM 627 O O . GLN A 1 82 ? -10.780 -4.463 -12.511 1.00 96.00 82 GLN A O 1
ATOM 632 N N . LYS A 1 83 ? -10.967 -2.506 -11.434 1.00 95.81 83 LYS A N 1
ATOM 633 C CA . LYS A 1 83 ? -10.391 -1.705 -12.517 1.00 95.81 83 LYS A CA 1
ATOM 634 C C . LYS A 1 83 ? -8.877 -1.702 -12.391 1.00 95.81 83 LYS A C 1
ATOM 636 O O . LYS A 1 83 ? -8.346 -1.272 -11.372 1.00 95.81 83 LYS A O 1
ATOM 641 N N . ILE A 1 84 ? -8.214 -2.142 -13.449 1.00 95.88 84 ILE A N 1
ATOM 642 C CA . ILE A 1 84 ? -6.760 -2.095 -13.579 1.00 95.88 84 ILE A CA 1
ATOM 643 C C . ILE A 1 84 ? -6.400 -0.803 -14.306 1.00 95.88 84 ILE A C 1
ATOM 645 O O . ILE A 1 84 ? -7.043 -0.456 -15.299 1.00 95.88 84 ILE A O 1
ATOM 649 N N . ASP A 1 85 ? -5.388 -0.097 -13.810 1.00 96.25 85 ASP A N 1
ATOM 650 C CA . ASP A 1 85 ? -4.758 0.996 -14.544 1.00 96.25 85 ASP A CA 1
ATOM 651 C C . ASP A 1 85 ? -3.680 0.407 -15.474 1.00 96.25 85 ASP A C 1
ATOM 653 O O . ASP A 1 85 ? -2.655 -0.072 -14.978 1.00 96.25 85 ASP A O 1
ATOM 657 N N . PRO A 1 86 ? -3.874 0.435 -16.809 1.00 97.38 86 PRO A N 1
ATOM 658 C CA . PRO A 1 86 ? -2.923 -0.159 -17.746 1.00 97.38 86 PRO A CA 1
ATOM 659 C C . PRO A 1 86 ? -1.536 0.489 -17.701 1.00 97.38 86 PRO A C 1
ATOM 661 O O . PRO A 1 86 ? -0.550 -0.150 -18.062 1.00 97.38 86 PRO A O 1
ATOM 664 N N . TYR A 1 87 ? -1.444 1.758 -17.286 1.00 96.12 87 TYR A N 1
ATOM 665 C CA . TYR A 1 87 ? -0.161 2.436 -17.141 1.00 96.12 87 TYR A CA 1
ATOM 666 C C . TYR A 1 87 ? 0.652 1.830 -15.998 1.00 96.12 87 TYR A C 1
ATOM 668 O O . TYR A 1 87 ? 1.830 1.518 -16.173 1.00 96.12 87 TYR A O 1
ATOM 676 N N . VAL A 1 88 ? 0.012 1.656 -14.840 1.00 95.25 88 VAL A N 1
ATOM 677 C CA . VAL A 1 88 ? 0.654 1.120 -13.634 1.00 95.25 88 VAL A CA 1
ATOM 678 C C . VAL A 1 88 ? 1.045 -0.340 -13.841 1.00 95.25 88 VAL A C 1
ATOM 680 O O . VAL A 1 88 ? 2.172 -0.709 -13.521 1.00 95.25 88 VAL A O 1
ATOM 683 N N . ASP A 1 89 ? 0.158 -1.137 -14.439 1.00 96.88 89 ASP A N 1
ATOM 684 C CA . ASP A 1 89 ? 0.395 -2.549 -14.761 1.00 96.88 89 ASP A CA 1
ATOM 685 C C . ASP A 1 89 ? 1.645 -2.720 -15.650 1.00 96.88 89 ASP A C 1
ATOM 687 O O . ASP A 1 89 ? 2.628 -3.356 -15.265 1.00 96.88 89 ASP A O 1
ATOM 691 N N . ALA A 1 90 ? 1.694 -2.001 -16.778 1.00 97.38 90 ALA A N 1
ATOM 692 C CA . ALA A 1 90 ? 2.839 -2.033 -17.688 1.00 97.38 90 ALA A CA 1
ATOM 693 C C . ALA A 1 90 ? 4.117 -1.408 -17.096 1.00 97.38 90 ALA A C 1
ATOM 695 O O . ALA A 1 90 ? 5.232 -1.735 -17.515 1.00 97.38 90 ALA A O 1
ATOM 696 N N . LEU A 1 91 ? 3.999 -0.455 -16.167 1.00 96.62 91 LEU A N 1
ATOM 697 C CA . LEU A 1 91 ? 5.145 0.091 -15.443 1.00 96.62 91 LEU A CA 1
ATOM 698 C C . LEU A 1 91 ? 5.750 -0.970 -14.516 1.00 96.62 91 LEU A C 1
ATOM 700 O O . LEU A 1 91 ? 6.962 -1.177 -14.581 1.00 96.62 91 LEU A O 1
ATOM 704 N N . MET A 1 92 ? 4.933 -1.657 -13.712 1.00 96.38 92 MET A N 1
ATOM 705 C CA . MET A 1 92 ? 5.394 -2.707 -12.797 1.00 96.38 92 MET A CA 1
ATOM 706 C C . MET A 1 92 ? 6.145 -3.811 -13.545 1.00 96.38 92 MET A C 1
ATOM 708 O O . MET A 1 92 ? 7.280 -4.121 -13.176 1.00 96.38 92 MET A O 1
ATOM 712 N N . ASP A 1 93 ? 5.583 -4.316 -14.646 1.00 97.31 93 ASP A N 1
ATOM 713 C CA . ASP A 1 93 ? 6.226 -5.341 -15.477 1.00 97.31 93 ASP A CA 1
ATOM 714 C C . ASP A 1 93 ? 7.596 -4.897 -15.998 1.00 97.31 93 ASP A C 1
ATOM 716 O O . ASP A 1 93 ? 8.582 -5.634 -15.901 1.00 97.31 93 ASP A O 1
ATOM 720 N N . ARG A 1 94 ? 7.694 -3.665 -16.516 1.00 97.38 94 ARG A N 1
ATOM 721 C CA . ARG A 1 94 ? 8.961 -3.125 -17.030 1.00 97.38 94 ARG A CA 1
ATOM 722 C C . ARG A 1 94 ? 10.013 -2.988 -15.936 1.00 97.38 94 ARG A C 1
ATOM 724 O O . ARG A 1 94 ? 11.163 -3.360 -16.170 1.00 97.38 94 ARG A O 1
ATOM 731 N N . VAL A 1 95 ? 9.646 -2.461 -14.765 1.00 97.06 95 VAL A N 1
ATOM 732 C CA . VAL A 1 95 ? 10.595 -2.278 -13.656 1.00 97.06 95 VAL A CA 1
ATOM 733 C C . VAL A 1 95 ? 11.068 -3.633 -13.124 1.00 97.06 95 VAL A C 1
ATOM 735 O O . VAL A 1 95 ? 12.270 -3.824 -12.939 1.00 97.06 95 VAL A O 1
ATOM 738 N N . ILE A 1 96 ? 10.159 -4.596 -12.942 1.00 97.12 96 ILE A N 1
ATOM 739 C CA . ILE A 1 96 ? 10.493 -5.952 -12.483 1.00 97.12 96 ILE A CA 1
ATOM 740 C C . ILE A 1 96 ? 11.406 -6.657 -13.489 1.00 97.12 96 ILE A C 1
ATOM 742 O O . ILE A 1 96 ? 12.420 -7.231 -13.089 1.00 97.12 96 ILE A O 1
ATOM 746 N N . ALA A 1 97 ? 11.085 -6.604 -14.785 1.00 96.75 97 ALA A N 1
ATOM 747 C CA . ALA A 1 97 ? 11.901 -7.223 -15.827 1.00 96.75 97 ALA A CA 1
ATOM 748 C C . ALA A 1 97 ? 13.308 -6.611 -15.885 1.00 96.75 97 ALA A C 1
ATOM 750 O O . ALA A 1 97 ? 14.299 -7.344 -15.918 1.00 96.75 97 ALA A O 1
ATOM 751 N N . ALA A 1 98 ? 13.410 -5.279 -15.837 1.00 96.00 98 ALA A N 1
ATOM 752 C CA . ALA A 1 98 ? 14.696 -4.592 -15.813 1.00 96.00 98 ALA A CA 1
ATOM 753 C C . ALA A 1 98 ? 15.513 -4.980 -14.575 1.00 96.00 98 ALA A C 1
ATOM 755 O O . ALA A 1 98 ? 16.671 -5.368 -14.716 1.00 96.00 98 ALA A O 1
ATOM 756 N N . TYR A 1 99 ? 14.903 -4.958 -13.385 1.00 96.50 99 TYR A N 1
ATOM 757 C CA . TYR A 1 99 ? 15.560 -5.337 -12.134 1.00 96.50 99 TYR A CA 1
ATOM 758 C C . TYR A 1 99 ? 16.057 -6.789 -12.156 1.00 96.50 99 TYR A C 1
ATOM 760 O O . TYR A 1 99 ? 17.227 -7.034 -11.881 1.00 96.50 99 TYR A O 1
ATOM 768 N N . ARG A 1 100 ? 15.221 -7.746 -12.575 1.00 95.38 100 ARG A N 1
ATOM 769 C CA . ARG A 1 100 ? 15.602 -9.167 -12.682 1.00 95.38 100 ARG A CA 1
ATOM 770 C C . ARG A 1 100 ? 16.680 -9.433 -13.738 1.00 95.38 100 ARG A C 1
ATOM 772 O O . ARG A 1 100 ? 17.365 -10.442 -13.657 1.00 95.38 100 ARG A O 1
ATOM 779 N N . SER A 1 101 ? 16.844 -8.558 -14.733 1.00 94.31 101 SER A N 1
ATOM 780 C CA . SER A 1 101 ? 17.901 -8.723 -15.743 1.00 94.31 101 SER A CA 1
ATOM 781 C C . SER A 1 101 ? 19.298 -8.352 -15.232 1.00 94.31 101 SER A C 1
ATOM 783 O O . SER A 1 101 ? 20.295 -8.796 -15.799 1.00 94.31 101 SER A O 1
ATOM 785 N N . ILE A 1 102 ? 19.370 -7.536 -14.175 1.00 90.56 102 ILE A N 1
ATOM 786 C CA . ILE A 1 102 ? 20.623 -7.034 -13.592 1.00 90.56 102 ILE A CA 1
ATOM 787 C C . ILE A 1 102 ? 20.904 -7.607 -12.200 1.00 90.56 102 ILE A C 1
ATOM 789 O O . ILE A 1 102 ? 22.058 -7.624 -11.776 1.00 90.56 102 ILE A O 1
ATOM 793 N N . TRP A 1 103 ? 19.865 -8.043 -11.485 1.00 81.62 103 TRP A N 1
ATOM 794 C CA . TRP A 1 103 ? 19.955 -8.583 -10.137 1.00 81.62 103 TRP A CA 1
ATOM 795 C C . TRP A 1 103 ? 19.881 -10.118 -10.182 1.00 81.62 103 TRP A C 1
ATOM 797 O O . TRP A 1 103 ? 18.864 -10.634 -10.651 1.00 81.62 103 TRP A O 1
ATOM 807 N N . PRO A 1 104 ? 20.945 -10.833 -9.760 1.00 62.69 104 PRO A N 1
ATOM 808 C CA . PRO A 1 104 ? 21.037 -12.290 -9.856 1.00 62.69 104 PRO A CA 1
ATOM 809 C C . PRO A 1 104 ? 20.066 -13.035 -8.932 1.00 62.69 104 PRO A C 1
ATOM 811 O O . PRO A 1 104 ? 19.683 -12.476 -7.876 1.00 62.69 104 PRO A O 1
#

Sequence (104 aa):
NQIYETTAAALGVEADLVHIPSELINAFDPLHGEGLLGDKSHSMIFDNSKIKRLAPGFACTIPFAWGAREIVAWHEADSSRQKIDPYVDALMDRVIAAYRSIWP

Radius of gyration: 17.9 Å; chains: 1; bounding box: 40×31×44 Å